Protein AF-A0AAN9B883-F1 (afdb_monomer_lite)

Sequence (120 aa):
MFFAVITENSVTLWYSKPCIQIVCHVASKAFVEEVGTFRQAEWKPDCSMLALMTSKRCVVFMRKELDLSVQNHHCLYVQQEGRVTPIPRHNINGILDSDSVPAYKLTVVSHLVLSAPISW

Radius of gyration: 17.76 Å; chains: 1; bounding box: 45×27×48 Å

Secondary structure (DSSP, 8-state):
-EEEEE-SSEEEEEETTTTEEEEEEE--HHHHHHH--EEEEEE-TTSSEEEEEETTSEEEEEEEEE-TTSTTTT-SEE----S--------GGG--TTSEE--EEEEEEEEEE-SSPPP-

InterPro domains:
  IPR040096 RAB6A-GEF complex partner protein 1 [PTHR22746] (2-91)

Structure (mmCIF, N/CA/C/O backbone):
data_AF-A0AAN9B883-F1
#
_entry.id   AF-A0AAN9B883-F1
#
loop_
_atom_site.group_PDB
_atom_site.id
_atom_site.type_symbol
_atom_site.label_atom_id
_atom_site.label_alt_id
_atom_site.label_comp_id
_atom_site.label_asym_id
_atom_site.label_entity_id
_atom_site.label_seq_id
_atom_site.pdbx_PDB_ins_code
_atom_site.Cartn_x
_atom_site.Cartn_y
_atom_site.Cartn_z
_atom_site.occupancy
_atom_site.B_iso_or_equiv
_atom_site.auth_seq_id
_atom_site.auth_comp_id
_atom_site.auth_asym_id
_atom_site.auth_atom_id
_atom_site.pdbx_PDB_model_num
ATOM 1 N N . MET A 1 1 ? 4.853 -10.139 -10.615 1.00 80.38 1 MET A N 1
ATOM 2 C CA . MET A 1 1 ? 3.908 -10.334 -9.486 1.00 80.38 1 MET A CA 1
ATOM 3 C C . MET A 1 1 ? 4.209 -9.273 -8.438 1.00 80.38 1 MET A C 1
ATOM 5 O O . MET A 1 1 ? 5.367 -8.887 -8.321 1.00 80.38 1 MET A O 1
ATOM 9 N N . PHE A 1 2 ? 3.203 -8.767 -7.726 1.00 89.19 2 PHE A N 1
ATOM 10 C CA . PHE A 1 2 ? 3.404 -7.758 -6.681 1.00 89.19 2 PHE A CA 1
ATOM 11 C C . PHE A 1 2 ? 3.234 -8.374 -5.301 1.00 89.19 2 PHE A C 1
ATOM 13 O O . PHE A 1 2 ? 2.456 -9.312 -5.139 1.00 89.19 2 PHE A O 1
ATOM 20 N N . PHE A 1 3 ? 3.915 -7.813 -4.315 1.00 94.12 3 PHE A N 1
ATOM 21 C CA . PHE A 1 3 ? 3.576 -8.024 -2.915 1.00 94.12 3 PHE A CA 1
ATOM 22 C C . PHE A 1 3 ? 3.575 -6.679 -2.190 1.00 94.12 3 PHE A C 1
ATOM 24 O O . PHE A 1 3 ? 4.239 -5.731 -2.617 1.00 94.12 3 PHE A O 1
ATOM 31 N N . ALA A 1 4 ? 2.777 -6.582 -1.132 1.00 96.81 4 ALA A N 1
ATOM 32 C CA . ALA A 1 4 ? 2.752 -5.414 -0.266 1.00 96.81 4 ALA A CA 1
ATOM 33 C C . ALA A 1 4 ? 3.474 -5.750 1.037 1.00 96.81 4 ALA A C 1
ATOM 35 O O . ALA A 1 4 ? 3.289 -6.840 1.577 1.00 96.81 4 ALA A O 1
ATOM 36 N N . VAL A 1 5 ? 4.265 -4.812 1.549 1.00 97.56 5 VAL A N 1
ATOM 37 C CA . VAL A 1 5 ? 4.809 -4.877 2.908 1.00 97.56 5 VAL A CA 1
ATOM 38 C C . VAL A 1 5 ? 4.215 -3.723 3.693 1.00 97.56 5 VAL A C 1
ATOM 40 O O . VAL A 1 5 ? 4.275 -2.572 3.251 1.00 97.56 5 VAL A O 1
ATOM 43 N N . ILE A 1 6 ? 3.626 -4.039 4.843 1.00 98.12 6 ILE A N 1
ATOM 44 C CA . ILE A 1 6 ? 2.998 -3.061 5.727 1.00 98.12 6 ILE A CA 1
ATOM 45 C C . ILE A 1 6 ? 3.818 -2.879 7.000 1.00 98.12 6 ILE A C 1
ATOM 47 O O . ILE A 1 6 ? 4.428 -3.820 7.506 1.00 98.12 6 ILE A O 1
ATOM 51 N N . THR A 1 7 ? 3.802 -1.660 7.519 1.00 97.94 7 THR A N 1
ATOM 52 C CA . THR A 1 7 ? 4.256 -1.320 8.871 1.00 97.94 7 THR A CA 1
ATOM 53 C C . THR A 1 7 ? 3.085 -0.711 9.640 1.00 97.94 7 THR A C 1
ATOM 55 O O . THR A 1 7 ? 1.968 -0.670 9.134 1.00 97.94 7 THR A O 1
ATOM 58 N N . GLU A 1 8 ? 3.314 -0.187 10.843 1.00 98.00 8 GLU A N 1
ATOM 59 C CA . GLU A 1 8 ? 2.246 0.440 11.627 1.00 98.00 8 GLU A CA 1
ATOM 60 C C . GLU A 1 8 ? 1.626 1.681 10.960 1.00 98.00 8 GLU A C 1
ATOM 62 O O . GLU A 1 8 ? 0.474 2.006 11.250 1.00 98.00 8 GLU A O 1
ATOM 67 N N . ASN A 1 9 ? 2.349 2.366 10.068 1.00 98.06 9 ASN A N 1
ATOM 68 C CA . ASN A 1 9 ? 1.891 3.597 9.416 1.00 98.06 9 ASN A CA 1
ATOM 69 C C . ASN A 1 9 ? 2.227 3.693 7.921 1.00 98.06 9 ASN A C 1
ATOM 71 O O . ASN A 1 9 ? 1.996 4.740 7.314 1.00 98.06 9 ASN A O 1
ATOM 75 N N . SER A 1 10 ? 2.784 2.649 7.309 1.00 98.31 10 SER A N 1
ATOM 76 C CA . SER A 1 10 ? 3.132 2.676 5.890 1.00 98.31 10 SER A CA 1
ATOM 77 C C . SER A 1 10 ? 2.752 1.401 5.156 1.00 98.31 10 SER A C 1
ATOM 79 O O . SER A 1 10 ? 2.647 0.321 5.739 1.00 98.31 10 SER A O 1
ATOM 81 N N . VAL A 1 11 ? 2.554 1.549 3.850 1.00 98.38 11 VAL A N 1
ATOM 82 C CA . VAL A 1 11 ? 2.341 0.456 2.906 1.00 98.38 11 VAL A CA 1
ATOM 83 C C . VAL A 1 11 ? 3.301 0.648 1.747 1.00 98.38 11 VAL A C 1
ATOM 85 O O . VAL A 1 11 ? 3.314 1.692 1.095 1.00 98.38 11 VAL A O 1
ATOM 88 N N . THR A 1 12 ? 4.108 -0.370 1.485 1.00 98.12 12 THR A N 1
ATOM 89 C CA . THR A 1 12 ? 5.065 -0.384 0.381 1.00 98.12 12 THR A CA 1
ATOM 90 C C . THR A 1 12 ? 4.665 -1.436 -0.636 1.00 98.12 12 THR A C 1
ATOM 92 O O . THR A 1 12 ? 4.325 -2.562 -0.275 1.00 98.12 12 THR A O 1
ATOM 95 N N . LEU A 1 13 ? 4.693 -1.068 -1.912 1.00 97.00 13 LEU A N 1
ATOM 96 C CA . LEU A 1 13 ? 4.448 -1.983 -3.019 1.00 97.00 13 LEU A CA 1
ATOM 97 C C . LEU A 1 13 ? 5.780 -2.427 -3.610 1.00 97.00 13 LEU A C 1
ATOM 99 O O . LEU A 1 13 ? 6.604 -1.586 -3.969 1.00 97.00 13 LEU A O 1
ATOM 103 N N . TRP A 1 14 ? 5.951 -3.734 -3.768 1.00 95.44 14 TRP A N 1
ATOM 104 C CA . TRP A 1 14 ? 7.163 -4.343 -4.298 1.00 95.44 14 TRP A CA 1
ATOM 105 C C . TRP A 1 14 ? 6.865 -5.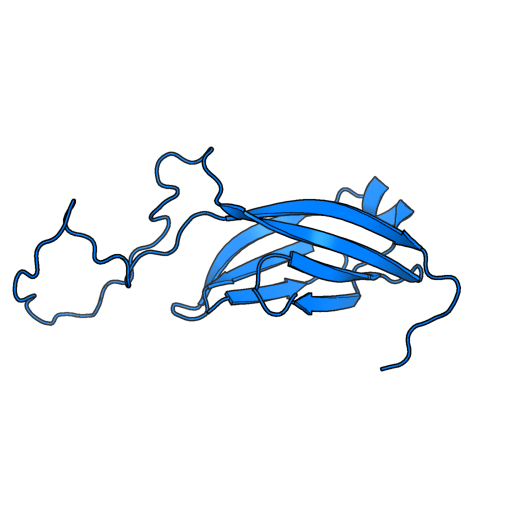187 -5.530 1.00 95.44 14 TRP A C 1
ATOM 107 O O . TRP A 1 14 ? 5.835 -5.863 -5.615 1.00 95.44 14 TRP A O 1
ATOM 117 N N . TYR A 1 15 ? 7.795 -5.180 -6.477 1.00 91.50 15 TYR A N 1
ATOM 118 C CA . TYR A 1 15 ? 7.815 -6.101 -7.602 1.00 91.50 15 TYR A CA 1
ATOM 119 C C . TYR A 1 15 ? 8.623 -7.344 -7.235 1.00 91.50 15 TYR A C 1
ATOM 121 O O . TYR A 1 15 ? 9.778 -7.227 -6.846 1.00 91.50 15 TYR A O 1
ATOM 129 N N . SER A 1 16 ? 8.054 -8.541 -7.375 1.00 87.50 16 SER A N 1
ATOM 130 C CA . SER A 1 16 ? 8.618 -9.784 -6.822 1.00 87.50 16 SER A CA 1
ATOM 131 C C . SER A 1 16 ? 9.977 -10.201 -7.388 1.00 87.50 16 SER A C 1
ATOM 133 O O . SER A 1 16 ? 10.760 -10.834 -6.691 1.00 87.50 16 SER A O 1
ATOM 135 N N . LYS A 1 17 ? 10.261 -9.899 -8.657 1.00 83.19 17 LYS A N 1
ATOM 136 C CA . LYS A 1 17 ? 11.506 -10.283 -9.339 1.00 83.19 17 LYS A CA 1
ATOM 137 C C . LYS A 1 17 ? 11.887 -9.142 -10.281 1.00 83.19 17 LYS A C 1
ATOM 139 O O . LYS A 1 17 ? 11.198 -9.011 -11.283 1.00 83.19 17 LYS A O 1
ATOM 144 N N . PRO A 1 18 ? 12.867 -8.285 -9.939 1.00 75.25 18 PRO A N 1
ATOM 145 C CA . PRO A 1 18 ? 13.981 -8.541 -9.009 1.00 75.25 18 PRO A CA 1
ATOM 146 C C . PRO A 1 18 ? 13.800 -8.160 -7.512 1.00 75.25 18 PRO A C 1
ATOM 148 O O . PRO A 1 18 ? 14.785 -7.852 -6.858 1.00 75.25 18 PRO A O 1
ATOM 151 N N . CYS A 1 19 ? 12.604 -8.238 -6.914 1.00 89.00 19 CYS A N 1
ATOM 152 C CA . CYS A 1 19 ? 12.364 -7.878 -5.496 1.00 89.00 19 CYS A CA 1
ATOM 153 C C . CYS A 1 19 ? 12.722 -6.412 -5.196 1.00 89.00 19 CYS A C 1
ATOM 155 O O . CYS A 1 19 ? 13.583 -6.101 -4.376 1.00 89.00 19 CYS A O 1
ATOM 157 N N . ILE A 1 20 ? 12.061 -5.499 -5.906 1.00 92.25 20 ILE A N 1
ATOM 158 C CA . ILE A 1 20 ? 12.344 -4.060 -5.852 1.00 92.25 20 ILE A CA 1
ATOM 159 C C . ILE A 1 20 ? 11.125 -3.275 -5.386 1.00 92.25 20 ILE A C 1
ATOM 161 O O . ILE A 1 20 ? 9.994 -3.583 -5.768 1.00 92.25 20 ILE A O 1
ATOM 165 N N . GLN A 1 21 ? 11.352 -2.254 -4.564 1.00 94.81 21 GLN A N 1
ATOM 166 C CA . GLN A 1 21 ? 10.294 -1.359 -4.111 1.00 94.81 21 GLN A CA 1
ATOM 167 C C . GLN A 1 21 ? 9.879 -0.429 -5.253 1.00 94.81 21 GLN A C 1
ATOM 169 O O . GLN A 1 21 ? 10.725 0.194 -5.884 1.00 94.81 21 GLN A O 1
ATOM 174 N N . ILE A 1 22 ? 8.574 -0.306 -5.485 1.00 94.81 22 ILE A N 1
ATOM 175 C CA . ILE A 1 22 ? 8.001 0.591 -6.494 1.00 94.81 22 ILE A CA 1
ATOM 176 C C . ILE A 1 22 ? 7.568 1.905 -5.847 1.00 94.81 22 ILE A C 1
ATOM 178 O O . ILE A 1 22 ? 7.899 2.982 -6.327 1.00 94.81 22 ILE A O 1
ATOM 182 N N . VAL A 1 23 ? 6.818 1.817 -4.746 1.00 96.56 23 VAL A N 1
ATOM 183 C CA . VAL A 1 23 ? 6.260 2.983 -4.052 1.00 96.56 23 VAL A CA 1
ATOM 184 C C . VAL A 1 23 ? 6.102 2.700 -2.564 1.00 96.56 23 VAL A C 1
ATOM 186 O O . VAL A 1 23 ? 5.844 1.565 -2.162 1.00 96.56 23 VAL A O 1
ATOM 189 N N . CYS A 1 24 ? 6.249 3.743 -1.751 1.00 97.75 24 CYS A N 1
ATOM 190 C CA . CYS A 1 24 ? 5.971 3.739 -0.321 1.00 97.75 24 CYS A CA 1
ATOM 191 C C . CYS A 1 24 ? 4.940 4.826 -0.017 1.00 97.75 24 CYS A C 1
ATOM 193 O O . CYS A 1 24 ? 5.200 6.007 -0.239 1.00 97.75 24 CYS A O 1
ATOM 195 N N . HIS A 1 25 ? 3.775 4.430 0.486 1.00 98.19 25 HIS A N 1
ATOM 196 C CA . HIS A 1 25 ? 2.794 5.350 1.040 1.00 98.19 25 HIS A CA 1
ATOM 197 C C . HIS A 1 25 ? 2.953 5.390 2.557 1.00 98.19 25 HIS A C 1
ATOM 199 O O . HIS A 1 25 ? 2.777 4.370 3.223 1.00 98.19 25 HIS A O 1
ATOM 205 N N . VAL A 1 26 ? 3.260 6.566 3.100 1.00 98.25 26 VAL A N 1
ATOM 206 C CA . VAL A 1 26 ? 3.318 6.807 4.545 1.00 98.25 26 VAL A CA 1
ATOM 207 C C . VAL A 1 26 ? 2.092 7.616 4.939 1.00 98.25 26 VAL A C 1
ATOM 209 O O . VAL A 1 26 ? 1.893 8.730 4.454 1.00 98.25 26 VAL A O 1
ATOM 212 N N . ALA A 1 27 ? 1.268 7.050 5.814 1.00 97.69 27 ALA A N 1
ATOM 213 C CA . ALA A 1 27 ? 0.109 7.739 6.348 1.00 97.69 27 ALA A CA 1
ATOM 214 C C . ALA A 1 27 ? 0.536 8.898 7.255 1.00 97.69 27 ALA A C 1
ATOM 216 O O . ALA A 1 27 ? 1.511 8.807 8.007 1.00 97.69 27 ALA A O 1
ATOM 217 N N . SER A 1 28 ? -0.227 9.991 7.216 1.00 98.19 28 SER A N 1
ATOM 218 C CA . SER A 1 28 ? -0.016 11.102 8.140 1.00 98.19 28 SER A CA 1
ATOM 219 C C . SER A 1 28 ? -0.303 10.662 9.577 1.00 98.19 28 SER A C 1
ATOM 221 O O . SER A 1 28 ? -1.136 9.788 9.825 1.00 98.19 28 SER A O 1
ATOM 223 N N . LYS A 1 29 ? 0.357 11.307 10.545 1.00 98.12 29 LYS A N 1
ATOM 224 C CA . LYS A 1 29 ? 0.114 11.043 11.969 1.00 98.12 29 LYS A CA 1
ATOM 225 C C . LYS A 1 29 ? -1.368 11.209 12.333 1.00 98.12 29 LYS A C 1
ATOM 227 O O . LYS A 1 29 ? -1.919 10.336 12.987 1.00 98.12 29 LYS A O 1
ATOM 232 N N . ALA A 1 30 ? -2.008 12.271 11.837 1.00 98.25 30 ALA A N 1
ATOM 233 C CA . ALA A 1 30 ? -3.430 12.530 12.060 1.00 98.25 30 ALA A CA 1
ATOM 234 C C . ALA A 1 30 ? -4.322 11.394 11.529 1.00 98.25 30 ALA A C 1
ATOM 236 O O . ALA A 1 30 ? -5.248 10.972 12.211 1.00 98.25 30 ALA A O 1
ATOM 237 N N . PHE A 1 31 ? -4.005 10.845 10.351 1.00 97.94 31 PHE A N 1
ATOM 238 C CA . PHE A 1 31 ? -4.762 9.724 9.797 1.00 97.94 31 PHE A CA 1
ATOM 239 C C . PHE A 1 31 ? -4.584 8.453 10.634 1.00 97.94 31 PHE A C 1
ATOM 241 O O . PHE A 1 31 ? -5.560 7.790 10.957 1.00 97.94 31 PHE A O 1
ATOM 248 N N . VAL A 1 32 ? -3.357 8.126 11.052 1.00 98.06 32 VAL A N 1
ATOM 249 C CA . VAL A 1 32 ? -3.107 6.966 11.931 1.00 98.06 32 VAL A CA 1
ATOM 250 C C . VAL A 1 32 ? -3.785 7.138 13.295 1.00 98.06 32 VAL A C 1
ATOM 252 O O . VAL A 1 32 ? -4.282 6.168 13.864 1.00 98.06 32 VAL A O 1
ATOM 255 N N . GLU A 1 33 ? -3.852 8.360 13.823 1.00 98.06 33 GLU A N 1
ATOM 256 C CA . GLU A 1 33 ? -4.612 8.668 15.038 1.00 98.06 33 GLU A CA 1
ATOM 257 C C . GLU A 1 33 ? -6.119 8.484 14.837 1.00 98.06 33 GLU A C 1
ATOM 259 O O . GLU A 1 33 ? -6.789 8.000 15.748 1.00 98.06 33 GLU A O 1
ATOM 264 N N . GLU A 1 34 ? -6.655 8.803 13.662 1.00 97.00 34 GLU A N 1
ATOM 265 C CA . GLU A 1 34 ? -8.060 8.596 13.305 1.00 97.00 34 GLU A CA 1
ATOM 266 C C . GLU A 1 34 ? -8.388 7.103 13.154 1.00 97.00 34 GLU A C 1
ATOM 268 O O . GLU A 1 34 ? -9.217 6.570 13.899 1.00 97.00 34 GLU A O 1
ATOM 273 N N . VAL A 1 35 ? -7.703 6.402 12.244 1.00 97.38 35 VAL A N 1
ATOM 274 C CA . VAL A 1 35 ? -8.068 5.034 11.840 1.00 97.38 35 VAL A CA 1
ATOM 275 C C . VAL A 1 35 ? -7.331 3.937 12.600 1.00 97.38 35 VAL A C 1
ATOM 277 O O . VAL A 1 35 ? -7.754 2.788 12.537 1.00 97.38 35 VAL A O 1
ATOM 280 N N . GLY A 1 36 ? -6.262 4.242 13.333 1.00 97.88 36 GLY A N 1
ATOM 281 C CA . GLY A 1 36 ? -5.389 3.262 13.985 1.00 97.88 36 GLY A CA 1
ATOM 282 C C . GLY A 1 36 ? -4.218 2.795 13.110 1.00 97.88 36 GLY A C 1
ATOM 283 O O . GLY A 1 36 ? -4.149 3.067 11.915 1.00 97.88 36 GLY A O 1
ATOM 284 N N . THR A 1 37 ? -3.290 2.057 13.720 1.00 98.12 37 THR A N 1
ATOM 285 C CA . THR A 1 37 ? -2.111 1.493 13.044 1.00 98.12 37 THR A CA 1
ATOM 286 C C . THR A 1 37 ? -2.487 0.322 12.146 1.00 98.12 37 THR A C 1
ATOM 288 O O . THR A 1 37 ? -3.386 -0.448 12.491 1.00 98.12 37 THR A O 1
ATOM 291 N N . PHE A 1 38 ? -1.805 0.158 11.012 1.00 98.00 38 PHE A N 1
ATOM 292 C CA . PHE A 1 38 ? -2.054 -0.963 10.102 1.00 98.00 38 PHE A CA 1
ATOM 293 C C . PHE A 1 38 ? -1.548 -2.278 10.711 1.00 98.00 38 PHE A C 1
ATOM 295 O O . PHE A 1 38 ? -0.483 -2.325 11.331 1.00 98.00 38 PHE A O 1
ATOM 302 N N . ARG A 1 39 ? -2.338 -3.348 10.572 1.00 96.38 39 ARG A N 1
ATOM 303 C CA . ARG A 1 39 ? -2.070 -4.664 11.181 1.00 96.38 39 ARG A CA 1
ATOM 304 C C . ARG A 1 39 ? -2.044 -5.801 10.173 1.00 96.38 39 ARG A C 1
ATOM 306 O O . ARG A 1 39 ? -1.199 -6.680 10.285 1.00 96.38 39 ARG A O 1
ATOM 313 N N . GLN A 1 40 ? -2.946 -5.778 9.198 1.00 95.31 40 GLN A N 1
ATOM 314 C CA . GLN A 1 40 ? -3.046 -6.806 8.166 1.00 95.31 40 GLN A CA 1
ATOM 315 C C . GLN A 1 40 ? -3.473 -6.173 6.846 1.00 95.31 40 GLN A C 1
ATOM 317 O O . GLN A 1 40 ? -4.134 -5.134 6.844 1.00 95.31 40 GLN A O 1
ATOM 322 N N . ALA A 1 41 ? -3.095 -6.799 5.736 1.00 96.19 41 ALA A N 1
ATOM 323 C CA . ALA A 1 41 ? -3.436 -6.366 4.394 1.00 96.19 41 ALA A CA 1
ATOM 324 C C . ALA A 1 41 ? -3.894 -7.560 3.563 1.00 96.19 41 ALA A C 1
ATOM 326 O O . ALA A 1 41 ? -3.230 -8.591 3.576 1.00 96.19 41 ALA A O 1
ATOM 327 N N . GLU A 1 42 ? -4.966 -7.385 2.800 1.00 96.31 42 GLU A N 1
ATOM 328 C CA . GLU A 1 42 ? -5.423 -8.361 1.814 1.00 96.31 42 GLU A CA 1
ATOM 329 C C . GLU A 1 42 ? -5.607 -7.694 0.454 1.00 96.31 42 GLU A C 1
ATOM 331 O O . GLU A 1 42 ? -6.102 -6.566 0.345 1.00 96.31 42 GLU A O 1
ATOM 336 N N . TRP A 1 43 ? -5.198 -8.395 -0.599 1.00 96.69 43 TRP A N 1
ATOM 337 C CA . TRP A 1 43 ? -5.376 -7.926 -1.967 1.00 96.69 43 TRP A CA 1
ATOM 338 C C . TRP A 1 43 ? -6.787 -8.221 -2.460 1.00 96.69 43 TRP A C 1
ATOM 340 O O . TRP A 1 43 ? -7.309 -9.324 -2.305 1.00 96.69 43 TRP A O 1
ATOM 350 N N . LYS A 1 44 ? -7.374 -7.261 -3.178 1.00 95.75 44 LYS A N 1
ATOM 351 C CA . LYS A 1 44 ? -8.460 -7.578 -4.104 1.00 95.75 44 LYS A CA 1
ATOM 352 C C . LYS A 1 44 ? -7.926 -8.584 -5.139 1.00 95.75 44 LYS A C 1
ATOM 354 O O . LYS A 1 44 ? -6.810 -8.379 -5.617 1.00 95.75 44 LYS A O 1
ATOM 359 N N . PRO A 1 45 ? -8.696 -9.611 -5.549 1.00 95.00 45 PRO A N 1
ATOM 360 C CA . PRO A 1 45 ? -8.205 -10.651 -6.463 1.00 95.00 45 PRO A CA 1
ATOM 361 C C . PRO A 1 45 ? -7.627 -10.152 -7.798 1.00 95.00 45 PRO A C 1
ATOM 3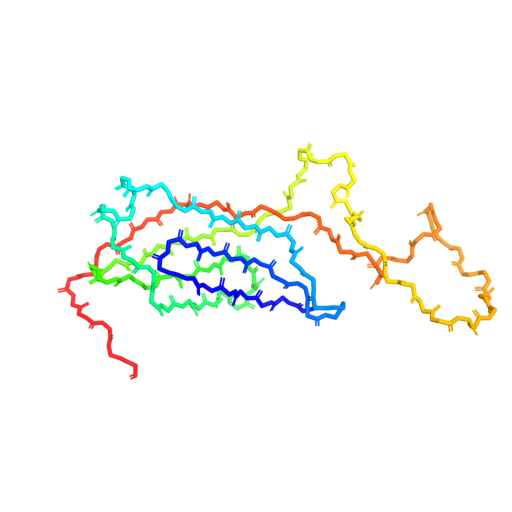63 O O . PRO A 1 45 ? -6.792 -10.822 -8.392 1.00 95.00 45 PRO A O 1
ATOM 366 N N . ASP A 1 46 ? -8.035 -8.969 -8.269 1.00 94.69 46 ASP A N 1
ATOM 367 C CA . ASP A 1 46 ? -7.500 -8.339 -9.486 1.00 94.69 46 ASP A CA 1
ATOM 368 C C . ASP A 1 46 ? -6.276 -7.432 -9.236 1.00 94.69 46 ASP A C 1
ATOM 370 O O . ASP A 1 46 ? -5.834 -6.712 -10.132 1.00 94.69 46 ASP A O 1
ATOM 374 N N . CYS A 1 47 ? -5.731 -7.431 -8.016 1.00 93.62 47 CYS A N 1
ATOM 375 C CA . CYS A 1 47 ? -4.577 -6.641 -7.584 1.00 93.62 47 CYS A CA 1
ATOM 376 C C . CYS A 1 47 ? -4.727 -5.118 -7.776 1.00 93.62 47 CYS A C 1
ATOM 378 O O . CYS A 1 47 ? -3.716 -4.405 -7.828 1.00 93.62 47 CYS A O 1
ATOM 380 N N . SER A 1 48 ? -5.954 -4.605 -7.915 1.00 95.25 48 SER A N 1
ATOM 381 C CA . SER A 1 48 ? -6.219 -3.167 -8.094 1.00 95.25 48 SER A CA 1
ATOM 382 C C . SER A 1 48 ? -6.297 -2.400 -6.771 1.00 95.25 48 SER A C 1
ATOM 384 O O . SER A 1 48 ? -6.134 -1.180 -6.744 1.00 95.25 48 SER A O 1
ATOM 386 N N . MET A 1 49 ? -6.531 -3.099 -5.659 1.00 97.19 49 MET A N 1
ATOM 387 C CA . MET A 1 49 ? -6.769 -2.487 -4.356 1.00 97.19 49 MET A CA 1
ATOM 388 C C . MET A 1 49 ? -6.300 -3.395 -3.219 1.00 97.19 49 MET A C 1
ATOM 390 O O . MET A 1 49 ? -6.324 -4.619 -3.343 1.00 97.19 49 MET A O 1
ATOM 394 N N . LEU A 1 50 ? -5.912 -2.774 -2.112 1.00 97.50 50 LEU A N 1
ATOM 395 C CA . LEU A 1 50 ? -5.609 -3.388 -0.827 1.00 97.50 50 LEU A CA 1
ATOM 396 C C . LEU A 1 50 ? -6.690 -3.007 0.183 1.00 97.50 50 LEU A C 1
ATOM 398 O O . LEU A 1 50 ? -7.081 -1.840 0.256 1.00 97.50 50 LEU A O 1
ATOM 402 N N . ALA A 1 51 ? -7.130 -3.973 0.980 1.00 97.50 51 ALA A N 1
ATOM 403 C CA . ALA A 1 51 ? -7.905 -3.743 2.191 1.00 97.50 51 ALA A CA 1
ATOM 404 C C . ALA A 1 51 ? -6.981 -3.910 3.402 1.00 97.50 51 ALA A C 1
ATOM 406 O O . ALA A 1 51 ? -6.371 -4.963 3.575 1.00 97.50 51 ALA A O 1
ATOM 407 N N . LEU A 1 52 ? -6.860 -2.868 4.222 1.00 97.44 52 LEU A N 1
ATOM 408 C CA . LEU A 1 52 ? -5.971 -2.832 5.381 1.00 97.44 52 LEU A CA 1
ATOM 409 C C . LEU A 1 52 ? -6.785 -2.835 6.662 1.00 97.44 52 LEU A C 1
ATOM 4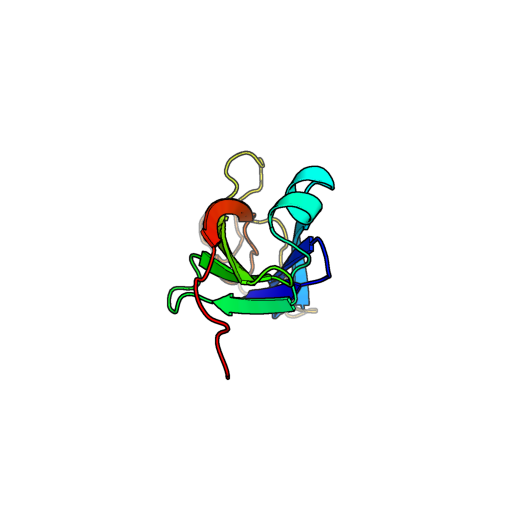11 O O . LEU A 1 52 ? -7.552 -1.906 6.901 1.00 97.44 52 LEU A O 1
ATOM 415 N N . MET A 1 53 ? -6.582 -3.833 7.510 1.00 96.31 53 MET A N 1
ATOM 416 C CA . MET A 1 53 ? -7.156 -3.845 8.848 1.00 96.31 53 MET A CA 1
ATOM 417 C C . MET A 1 53 ? -6.292 -3.034 9.803 1.00 96.31 53 MET A C 1
ATOM 419 O O . MET A 1 53 ? -5.064 -3.168 9.807 1.00 96.31 53 MET A O 1
ATOM 423 N N . THR A 1 54 ? -6.932 -2.221 10.636 1.00 96.56 54 THR A N 1
ATOM 424 C CA . THR A 1 54 ? -6.248 -1.362 11.601 1.00 96.56 54 THR A CA 1
ATOM 425 C C . THR A 1 54 ? -6.505 -1.764 13.053 1.00 96.56 54 THR A C 1
ATOM 427 O O . THR A 1 54 ? -7.437 -2.505 13.374 1.00 96.56 54 THR A O 1
ATOM 430 N N . SER A 1 55 ? -5.716 -1.204 13.971 1.00 96.31 55 SER A N 1
ATOM 431 C CA . SER A 1 55 ? -5.885 -1.402 15.415 1.00 96.31 55 SER A CA 1
ATOM 432 C C . SER A 1 55 ? -7.177 -0.815 16.002 1.00 96.31 55 SER A C 1
ATOM 434 O O . SER A 1 55 ? -7.572 -1.224 17.092 1.00 96.31 55 SER A O 1
ATOM 436 N N . LYS A 1 56 ? -7.873 0.089 15.295 1.00 95.75 56 LYS A N 1
ATOM 437 C CA . LYS A 1 56 ? -9.160 0.669 15.730 1.00 95.75 56 LYS A CA 1
ATOM 438 C C . LYS A 1 56 ? -10.372 0.057 15.026 1.00 95.75 56 LYS A C 1
ATOM 440 O O . LYS A 1 56 ? -11.398 0.715 14.888 1.00 95.75 56 LYS A O 1
ATOM 445 N N . ARG A 1 57 ? -10.267 -1.205 14.589 1.00 93.94 57 ARG A N 1
ATOM 446 C CA . ARG A 1 57 ? -11.342 -1.910 13.862 1.00 93.94 57 ARG A CA 1
ATOM 447 C C . ARG A 1 57 ? -11.803 -1.128 12.629 1.00 93.94 57 ARG A C 1
ATOM 449 O O . ARG A 1 57 ? -12.986 -1.105 12.310 1.00 93.94 57 ARG A O 1
ATOM 456 N N . CYS A 1 58 ? -10.870 -0.467 11.954 1.00 95.69 58 CYS A N 1
ATOM 457 C CA . CYS A 1 58 ? -11.128 0.194 10.689 1.00 95.69 58 CYS A CA 1
ATOM 458 C C . CYS A 1 58 ? -10.571 -0.671 9.556 1.00 95.69 58 CYS A C 1
ATOM 460 O O . CYS A 1 58 ? -9.552 -1.347 9.721 1.00 95.69 58 CYS A O 1
ATOM 462 N N . VAL A 1 59 ? -11.240 -0.651 8.408 1.00 97.12 59 VAL A N 1
ATOM 463 C CA . VAL A 1 59 ? -10.708 -1.171 7.150 1.00 97.12 59 VAL A CA 1
ATOM 464 C C . VAL A 1 59 ? -10.408 0.012 6.248 1.00 97.12 59 VAL A C 1
ATOM 466 O O . VAL A 1 59 ? -11.322 0.742 5.878 1.00 97.12 59 VAL A O 1
ATOM 469 N N . VAL A 1 60 ? -9.143 0.208 5.886 1.00 98.06 60 VAL A N 1
ATOM 470 C CA . VAL A 1 60 ? -8.713 1.251 4.947 1.00 98.06 60 VAL A CA 1
ATOM 471 C C . VAL A 1 60 ? -8.544 0.634 3.567 1.00 98.06 60 VAL A C 1
ATOM 473 O O . VAL A 1 60 ? -7.811 -0.340 3.402 1.00 98.06 60 VAL A O 1
ATOM 476 N N . PHE A 1 61 ? -9.190 1.215 2.562 1.00 98.25 61 PHE A N 1
ATOM 477 C CA . PHE A 1 61 ? -9.067 0.782 1.176 1.00 98.25 61 PHE A CA 1
ATOM 478 C C . PHE A 1 61 ? -8.045 1.652 0.447 1.00 98.25 61 PHE A C 1
ATOM 480 O O . PHE A 1 61 ? -8.256 2.853 0.263 1.00 98.25 61 PHE A O 1
ATOM 487 N N . MET A 1 62 ? -6.940 1.044 0.016 1.00 98.19 62 MET A N 1
ATOM 488 C CA . MET A 1 62 ? -5.903 1.706 -0.776 1.00 98.19 62 MET A CA 1
ATOM 489 C C . MET A 1 62 ? -5.900 1.180 -2.202 1.00 98.19 62 MET A C 1
ATOM 491 O O . MET A 1 62 ? -5.678 -0.007 -2.434 1.00 98.19 62 MET A O 1
ATOM 495 N N . ARG A 1 63 ? -6.104 2.061 -3.175 1.00 97.94 63 ARG A N 1
ATOM 496 C CA . ARG A 1 63 ? -6.053 1.712 -4.592 1.00 97.94 63 ARG A CA 1
ATOM 497 C C . ARG A 1 63 ? -4.632 1.817 -5.124 1.00 97.94 63 ARG A C 1
ATOM 499 O O . ARG A 1 63 ? -3.925 2.775 -4.818 1.00 97.94 63 ARG A O 1
ATOM 506 N N . LYS A 1 64 ? -4.256 0.843 -5.949 1.00 96.56 64 LYS A N 1
ATOM 507 C CA . LYS A 1 64 ? -3.045 0.850 -6.765 1.00 96.56 64 LYS A CA 1
ATOM 508 C C . LYS A 1 64 ? -3.393 1.345 -8.163 1.00 96.56 64 LYS A C 1
ATOM 510 O O . LYS A 1 64 ? -4.178 0.710 -8.863 1.00 96.56 64 LYS A O 1
ATOM 515 N N . GLU A 1 65 ? -2.766 2.430 -8.591 1.00 96.06 65 GLU A N 1
ATOM 516 C CA . GLU A 1 65 ? -2.963 3.013 -9.923 1.00 96.06 65 GLU A CA 1
ATOM 517 C C . GLU A 1 65 ? -1.613 3.282 -10.580 1.00 96.06 65 GLU A C 1
ATOM 519 O O . GLU A 1 65 ? -0.625 3.495 -9.878 1.00 96.06 65 GLU A O 1
ATOM 524 N N . LEU A 1 66 ? -1.557 3.270 -11.915 1.00 94.69 66 LEU A N 1
ATOM 525 C CA . LEU A 1 66 ? -0.370 3.743 -12.627 1.00 94.69 66 LEU A CA 1
ATOM 526 C C . LEU A 1 66 ? -0.121 5.209 -12.270 1.00 94.69 66 LEU A C 1
ATOM 528 O O . LEU A 1 66 ? -1.053 6.019 -12.231 1.00 94.69 66 LEU A O 1
ATOM 532 N N . ASP A 1 67 ? 1.136 5.544 -12.012 1.00 95.69 67 ASP A N 1
ATOM 533 C CA . ASP A 1 67 ? 1.522 6.919 -11.732 1.00 95.69 67 ASP A CA 1
ATOM 534 C C . ASP A 1 67 ? 1.963 7.626 -13.012 1.00 95.69 67 ASP A C 1
ATOM 536 O O . ASP A 1 67 ? 3.139 7.651 -13.357 1.00 95.69 67 ASP A O 1
ATOM 540 N N . LEU A 1 68 ? 1.000 8.220 -13.715 1.00 93.94 68 LEU A N 1
ATOM 541 C CA . LEU A 1 68 ? 1.248 8.955 -14.959 1.00 93.94 68 LEU A CA 1
ATOM 542 C C . LEU A 1 68 ? 1.957 10.303 -14.743 1.00 93.94 68 LEU A C 1
ATOM 544 O O . LEU A 1 68 ? 2.300 10.967 -15.718 1.00 93.94 68 LEU A O 1
ATOM 548 N N . SER A 1 69 ? 2.160 10.735 -13.491 1.00 92.81 69 SER A N 1
ATOM 549 C CA . SER A 1 69 ? 2.868 11.989 -13.200 1.00 92.81 69 SER A CA 1
ATOM 550 C C . SER A 1 69 ? 4.387 11.866 -13.362 1.00 92.81 69 SER A C 1
ATOM 552 O O . SER A 1 69 ? 5.085 12.874 -13.465 1.00 92.81 69 SER A O 1
ATOM 554 N N . VAL A 1 70 ? 4.904 10.636 -13.437 1.00 89.38 70 VAL A N 1
ATOM 555 C CA . VAL A 1 70 ? 6.327 10.348 -13.625 1.00 89.38 70 VAL A CA 1
ATOM 556 C C . VAL A 1 70 ? 6.639 10.212 -15.117 1.00 89.38 70 VAL A C 1
ATOM 558 O O . VAL A 1 70 ? 6.000 9.446 -15.836 1.00 89.38 70 VAL A O 1
ATOM 561 N N . GLN A 1 71 ? 7.670 10.908 -15.603 1.00 86.50 71 GLN A N 1
ATOM 562 C CA . GLN A 1 71 ? 8.041 10.886 -17.027 1.00 86.50 71 GLN A CA 1
ATOM 563 C C . GLN A 1 71 ? 8.308 9.460 -17.551 1.00 86.50 71 GLN A C 1
ATOM 565 O O . GLN A 1 71 ? 7.818 9.092 -18.613 1.00 86.50 71 GLN A O 1
ATOM 570 N N . ASN A 1 72 ? 9.004 8.631 -16.767 1.00 86.62 72 ASN A N 1
ATOM 571 C CA . ASN A 1 72 ? 9.339 7.242 -17.107 1.00 86.62 72 ASN A CA 1
ATOM 572 C C . ASN A 1 72 ? 8.367 6.224 -16.481 1.00 86.62 72 ASN A C 1
ATOM 574 O O . ASN A 1 72 ? 8.766 5.127 -16.098 1.00 86.62 72 ASN A O 1
ATOM 578 N N . HIS A 1 73 ? 7.086 6.571 -16.342 1.00 87.56 73 HIS A N 1
ATOM 579 C CA . HIS A 1 73 ? 6.099 5.740 -15.643 1.00 87.56 73 HIS A CA 1
ATOM 580 C C . HIS A 1 73 ? 5.889 4.339 -16.229 1.00 87.56 73 HIS A C 1
ATOM 582 O O . HIS A 1 73 ? 5.439 3.446 -15.521 1.00 87.56 73 HIS A O 1
ATOM 588 N N . HIS A 1 74 ? 6.229 4.106 -17.494 1.00 86.00 74 HIS A N 1
ATOM 589 C CA . HIS A 1 74 ? 6.166 2.771 -18.093 1.00 86.00 74 HIS A CA 1
ATOM 590 C C . HIS A 1 74 ? 7.358 1.873 -17.718 1.00 86.00 74 HIS A C 1
ATOM 592 O O . HIS A 1 74 ? 7.305 0.665 -17.939 1.00 86.00 74 HIS A O 1
ATOM 598 N N . CYS A 1 75 ? 8.442 2.444 -17.182 1.00 87.19 75 CYS A N 1
ATOM 599 C CA . CYS A 1 75 ? 9.706 1.744 -16.990 1.00 87.19 75 CYS A CA 1
ATOM 600 C C . CYS A 1 75 ? 10.581 2.434 -15.927 1.00 87.19 75 CYS A C 1
ATOM 602 O O . CYS A 1 75 ? 11.517 3.165 -16.246 1.00 87.19 75 CYS A O 1
ATOM 604 N N . LEU A 1 76 ? 10.272 2.211 -14.646 1.00 86.62 76 LEU A N 1
ATOM 605 C CA . LEU A 1 76 ? 11.125 2.658 -13.536 1.00 86.62 76 LEU A CA 1
ATOM 606 C C . LEU A 1 76 ? 12.404 1.828 -13.420 1.00 86.62 76 LEU A C 1
ATOM 608 O O . LEU A 1 76 ? 13.452 2.345 -13.041 1.00 86.62 76 LEU A O 1
ATOM 612 N N . TYR A 1 77 ? 12.307 0.538 -13.730 1.00 85.44 77 TYR A N 1
ATOM 613 C CA . TYR A 1 77 ? 13.406 -0.411 -13.635 1.00 85.44 77 TYR A CA 1
ATOM 614 C C . TYR A 1 77 ? 13.396 -1.321 -14.854 1.00 85.44 77 TYR A C 1
ATOM 616 O O . TYR A 1 77 ? 12.323 -1.734 -15.286 1.00 85.44 77 TYR A O 1
ATOM 624 N N . VAL A 1 78 ? 14.588 -1.655 -15.350 1.00 81.25 78 VAL A N 1
ATOM 625 C CA . VAL A 1 78 ? 14.809 -2.660 -16.395 1.00 81.25 78 VAL A CA 1
ATOM 626 C C . VAL A 1 78 ? 15.625 -3.790 -15.791 1.00 81.25 78 VAL A C 1
ATOM 628 O O . VAL A 1 78 ? 16.691 -3.547 -15.216 1.00 81.25 78 VAL A O 1
ATOM 631 N N . GLN A 1 79 ? 15.149 -5.025 -15.917 1.00 75.06 79 GLN A N 1
ATOM 632 C CA . GLN A 1 79 ? 15.953 -6.186 -15.556 1.00 75.06 79 GLN A CA 1
ATOM 633 C C . GLN A 1 79 ? 17.054 -6.393 -16.606 1.00 75.06 79 GLN A C 1
ATOM 635 O O . GLN A 1 79 ? 16.772 -6.598 -17.779 1.00 75.06 79 GLN A O 1
ATOM 640 N N . GLN A 1 80 ? 18.321 -6.357 -16.189 1.00 73.12 80 GLN A N 1
ATOM 641 C CA . GLN A 1 80 ? 19.439 -6.731 -17.058 1.00 73.12 80 GLN A CA 1
ATOM 642 C C . GLN A 1 80 ? 19.747 -8.220 -16.870 1.00 73.12 80 GLN A C 1
ATOM 644 O O . GLN A 1 80 ? 20.215 -8.624 -15.805 1.00 73.12 80 GLN A O 1
ATOM 649 N N . GLU A 1 81 ? 19.492 -9.048 -17.886 1.00 66.44 81 GLU A N 1
ATOM 650 C CA . GLU A 1 81 ? 19.976 -10.431 -17.888 1.00 66.44 81 GLU A CA 1
ATOM 651 C C . GLU A 1 81 ? 21.492 -10.457 -18.152 1.00 66.44 81 GLU A C 1
ATOM 653 O O . GLU A 1 81 ? 22.015 -9.773 -19.034 1.00 66.44 81 GLU A O 1
ATOM 658 N N . GLY A 1 82 ? 22.234 -11.215 -17.342 1.00 59.16 82 GLY A N 1
ATOM 659 C CA . GLY A 1 82 ? 23.691 -11.268 -17.426 1.00 59.16 82 GLY A CA 1
ATOM 660 C C . GLY A 1 82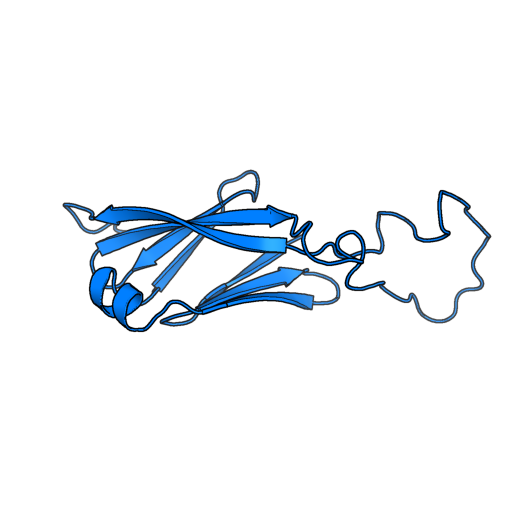 ? 24.183 -11.882 -18.741 1.00 59.16 82 GLY A C 1
ATOM 661 O O . GLY A 1 82 ? 23.820 -13.005 -19.061 1.00 59.16 82 GLY A O 1
ATOM 662 N N . ARG A 1 83 ? 25.046 -11.148 -19.464 1.00 55.53 83 ARG A N 1
ATOM 663 C CA . ARG A 1 83 ? 25.922 -11.576 -20.582 1.00 55.53 83 ARG A CA 1
ATOM 664 C C . ARG A 1 83 ? 25.439 -12.797 -21.389 1.00 55.53 83 ARG A C 1
ATOM 666 O O . ARG A 1 83 ? 26.152 -13.791 -21.494 1.00 55.53 83 ARG A O 1
ATOM 673 N N . VAL A 1 84 ? 24.287 -12.688 -22.039 1.00 56.38 84 VAL A N 1
ATOM 674 C CA . VAL A 1 84 ? 23.980 -13.492 -23.229 1.00 56.38 84 VAL A CA 1
ATOM 675 C C . VAL A 1 84 ? 23.795 -12.512 -24.375 1.00 56.38 84 VAL A C 1
ATOM 677 O O . VAL A 1 84 ? 23.055 -11.539 -24.254 1.00 56.38 84 VAL A O 1
ATOM 680 N N . THR A 1 85 ? 24.541 -12.713 -25.458 1.00 52.50 85 THR A N 1
ATOM 681 C CA . THR A 1 85 ? 24.500 -11.878 -26.661 1.00 52.50 85 THR A CA 1
ATOM 682 C C . THR A 1 85 ? 23.047 -11.774 -27.142 1.00 52.50 85 THR A C 1
ATOM 684 O O . THR A 1 85 ? 22.468 -12.805 -27.497 1.00 52.50 85 THR A O 1
ATOM 687 N N . PRO A 1 86 ? 22.418 -10.584 -27.139 1.00 52.59 86 PRO A N 1
ATOM 688 C CA . PRO A 1 86 ? 21.005 -10.495 -27.453 1.00 52.59 86 PRO A CA 1
ATOM 689 C C . PRO A 1 86 ? 20.810 -10.677 -28.957 1.00 52.59 86 PRO A C 1
ATOM 691 O O . PRO A 1 86 ? 21.339 -9.917 -29.767 1.00 52.59 86 PRO A O 1
ATOM 694 N N . ILE A 1 87 ? 20.023 -11.684 -29.336 1.00 52.94 87 ILE A N 1
ATOM 695 C CA . ILE A 1 87 ? 19.391 -11.730 -30.657 1.00 52.94 87 ILE A CA 1
ATOM 696 C C . ILE A 1 87 ? 18.448 -10.516 -30.710 1.00 52.94 87 ILE A C 1
ATOM 698 O O . ILE A 1 87 ? 17.600 -10.405 -29.821 1.00 52.94 87 ILE A O 1
ATOM 702 N N . PRO A 1 88 ? 18.565 -9.601 -31.691 1.00 48.25 88 PRO A N 1
ATOM 703 C CA . PRO A 1 88 ? 17.777 -8.374 -31.706 1.00 48.25 88 PRO A CA 1
ATOM 704 C C . PRO A 1 88 ? 16.310 -8.706 -31.991 1.00 48.25 88 PRO A C 1
ATOM 706 O O . PRO A 1 88 ? 15.905 -8.911 -33.134 1.00 48.25 88 PRO A O 1
ATOM 709 N N . ARG A 1 89 ? 15.500 -8.797 -30.935 1.00 52.78 89 ARG A N 1
ATOM 710 C CA . ARG A 1 89 ? 14.042 -8.902 -31.027 1.00 52.78 89 ARG A CA 1
ATOM 711 C C . ARG A 1 89 ? 13.485 -7.494 -30.842 1.00 52.78 89 ARG A C 1
ATOM 713 O O . ARG A 1 89 ? 13.428 -6.989 -29.729 1.00 52.78 89 ARG A O 1
ATOM 720 N N . HIS A 1 90 ? 13.189 -6.825 -31.953 1.00 44.19 90 HIS A N 1
ATOM 721 C CA . HIS A 1 90 ? 12.721 -5.441 -31.955 1.00 44.19 90 HIS A CA 1
ATOM 722 C C . HIS A 1 90 ? 11.220 -5.330 -31.679 1.00 44.19 90 HIS A C 1
ATOM 724 O O . HIS A 1 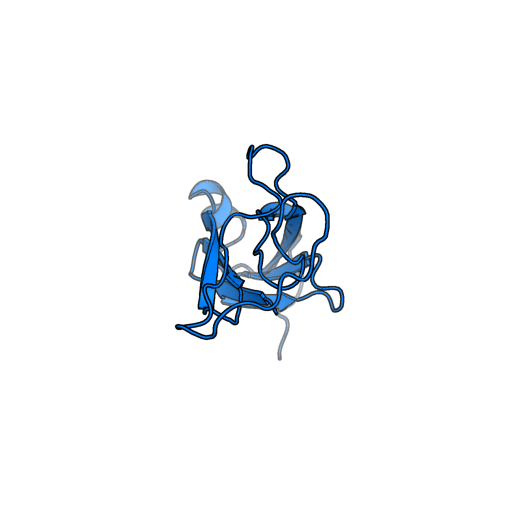90 ? 10.412 -5.922 -32.393 1.00 44.19 90 HIS A O 1
ATOM 730 N N . ASN A 1 91 ? 10.863 -4.437 -30.757 1.00 49.00 91 ASN A N 1
ATOM 731 C CA . ASN A 1 91 ? 9.627 -3.664 -30.776 1.00 49.00 91 ASN A CA 1
ATOM 732 C C . ASN A 1 91 ? 9.773 -2.379 -29.932 1.00 49.00 91 ASN A C 1
ATOM 734 O O . ASN A 1 91 ? 10.607 -2.282 -29.037 1.00 49.00 91 ASN A O 1
ATOM 738 N N . ILE A 1 92 ? 9.045 -1.363 -30.407 1.00 45.03 92 ILE A N 1
ATOM 739 C CA . ILE A 1 92 ? 8.947 0.064 -30.048 1.00 45.03 92 ILE A CA 1
ATOM 740 C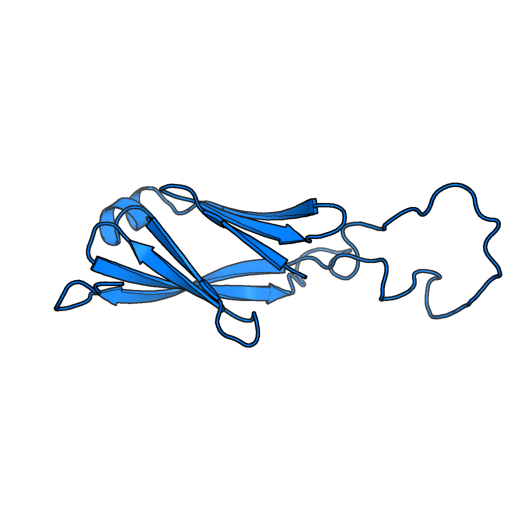 C . ILE A 1 92 ? 9.817 0.488 -28.845 1.00 45.03 92 ILE A C 1
ATOM 742 O O . ILE A 1 92 ? 9.501 0.212 -27.698 1.00 45.03 92 ILE A O 1
ATOM 746 N N . ASN A 1 93 ? 10.909 1.205 -29.133 1.00 54.09 93 ASN A N 1
ATOM 747 C CA . ASN A 1 93 ? 11.912 1.735 -28.189 1.00 54.09 93 ASN A CA 1
ATOM 748 C C . ASN A 1 93 ? 12.915 0.729 -27.586 1.00 54.09 93 ASN A C 1
ATOM 750 O O . ASN A 1 93 ? 13.787 1.145 -26.826 1.00 54.09 93 ASN A O 1
ATOM 754 N N . GLY A 1 94 ? 12.886 -0.550 -27.976 1.00 53.31 94 GLY A N 1
ATOM 755 C CA . GLY A 1 94 ? 13.968 -1.503 -27.677 1.00 53.31 94 GLY A CA 1
ATOM 756 C C . GLY A 1 94 ? 13.942 -2.109 -26.271 1.00 53.31 94 GLY A C 1
ATOM 757 O O . GLY A 1 94 ? 14.923 -2.732 -25.873 1.00 53.31 94 GLY A O 1
ATOM 758 N N . ILE A 1 95 ? 12.838 -1.952 -25.538 1.00 51.91 95 ILE A N 1
ATOM 759 C CA . ILE A 1 95 ? 12.601 -2.585 -24.235 1.00 51.91 95 ILE A CA 1
ATOM 760 C C . ILE A 1 95 ? 11.406 -3.523 -24.402 1.00 51.91 95 ILE A C 1
ATOM 762 O O . ILE A 1 95 ? 10.352 -3.101 -24.870 1.00 51.91 95 ILE A O 1
ATOM 766 N N . LEU A 1 96 ? 11.573 -4.796 -24.046 1.00 54.34 96 LEU A N 1
ATOM 767 C CA . LEU A 1 96 ? 10.467 -5.749 -23.997 1.00 54.34 96 LEU A CA 1
ATOM 768 C C . LEU A 1 96 ? 9.541 -5.364 -22.830 1.00 54.34 96 LEU A C 1
ATOM 770 O O . LEU A 1 96 ? 10.017 -5.171 -21.713 1.00 54.34 96 LEU A O 1
ATOM 774 N N . ASP A 1 97 ? 8.223 -5.310 -23.056 1.00 50.34 97 ASP A N 1
ATOM 775 C CA . ASP A 1 97 ? 7.214 -5.039 -22.009 1.00 50.34 97 ASP A CA 1
ATOM 776 C C . ASP A 1 97 ? 7.294 -6.018 -20.814 1.00 50.34 97 ASP A C 1
ATOM 778 O O . ASP A 1 97 ? 6.755 -5.750 -19.742 1.00 50.34 97 ASP A O 1
ATOM 782 N N . SER A 1 98 ? 7.960 -7.168 -20.979 1.00 56.72 98 SER A N 1
ATOM 783 C CA . SER A 1 98 ? 8.195 -8.153 -19.916 1.00 56.72 98 SER A CA 1
ATOM 784 C C . SER A 1 98 ? 9.272 -7.751 -18.908 1.00 56.72 98 SER A C 1
ATOM 786 O O . SER A 1 98 ? 9.316 -8.327 -17.818 1.00 56.72 98 SER A O 1
ATOM 788 N N . ASP A 1 99 ? 10.122 -6.783 -19.255 1.00 65.19 99 ASP A N 1
ATOM 789 C CA . ASP A 1 99 ? 11.373 -6.515 -18.538 1.00 65.19 99 ASP A CA 1
ATOM 790 C C . ASP A 1 99 ? 11.332 -5.195 -17.760 1.00 65.19 99 ASP A C 1
ATOM 792 O O . ASP A 1 99 ? 12.274 -4.884 -17.022 1.00 65.19 99 ASP A O 1
ATOM 796 N N . SER A 1 100 ? 10.247 -4.425 -17.910 1.00 80.38 100 SER A N 1
ATOM 797 C CA . SER A 1 100 ? 10.057 -3.144 -17.244 1.00 80.38 100 SER A CA 1
ATOM 798 C C . SER A 1 100 ? 9.101 -3.227 -16.054 1.00 80.38 100 SER A C 1
ATOM 800 O O . SER A 1 100 ? 8.070 -3.900 -16.068 1.00 80.38 100 SER A O 1
ATOM 802 N N . VAL A 1 101 ? 9.436 -2.500 -14.989 1.00 87.81 101 VAL A N 1
ATOM 803 C CA . VAL A 1 101 ? 8.539 -2.307 -13.842 1.00 87.81 101 VAL A CA 1
ATOM 804 C C . VAL A 1 101 ? 7.924 -0.912 -13.936 1.00 87.81 101 VAL A C 1
ATOM 806 O O . VAL A 1 101 ? 8.668 0.066 -13.842 1.00 87.81 101 VAL A O 1
ATOM 809 N N . PRO A 1 102 ? 6.597 -0.777 -14.116 1.00 90.19 102 PRO A N 1
ATOM 810 C CA . PRO A 1 102 ? 5.970 0.532 -14.231 1.00 90.19 102 PRO A CA 1
ATOM 811 C C . PRO A 1 102 ? 5.847 1.227 -12.870 1.00 90.19 102 PRO A C 1
ATOM 813 O O . PRO A 1 102 ? 5.847 0.596 -11.808 1.00 90.19 102 PRO A O 1
ATOM 816 N N . ALA A 1 103 ? 5.708 2.548 -12.914 1.00 93.62 103 ALA A N 1
ATOM 817 C CA . ALA A 1 103 ? 5.421 3.373 -11.757 1.00 93.62 103 ALA A CA 1
ATOM 818 C C . ALA A 1 103 ? 3.977 3.171 -11.305 1.00 93.62 103 ALA A C 1
ATOM 820 O O . ALA A 1 103 ? 3.033 3.268 -12.093 1.00 93.62 103 ALA A O 1
ATOM 821 N N . TYR A 1 104 ? 3.813 2.941 -10.008 1.00 95.44 104 TYR A N 1
ATOM 822 C CA . TYR A 1 104 ? 2.513 2.879 -9.362 1.00 95.44 104 TYR A CA 1
ATOM 823 C C . TYR A 1 104 ? 2.453 3.883 -8.223 1.00 95.44 104 TYR A C 1
ATOM 825 O O . TYR A 1 104 ? 3.442 4.118 -7.534 1.00 95.44 104 TYR A O 1
ATOM 833 N N . LYS A 1 105 ? 1.253 4.390 -7.969 1.00 96.56 105 LYS A N 1
ATOM 834 C CA . LYS A 1 105 ? 0.904 5.130 -6.763 1.00 96.56 105 LYS A CA 1
ATOM 835 C C . LYS A 1 105 ? -0.103 4.335 -5.940 1.00 96.56 105 LYS A C 1
ATOM 837 O O . LYS A 1 105 ? -0.917 3.582 -6.480 1.00 96.56 105 LYS A O 1
ATOM 842 N N . LEU A 1 106 ? -0.042 4.526 -4.627 1.00 97.88 106 LEU A N 1
ATOM 843 C CA . LEU A 1 106 ? -1.047 4.046 -3.685 1.00 97.88 106 LEU A CA 1
ATOM 844 C C . LEU A 1 106 ? -1.846 5.241 -3.172 1.00 97.88 106 LEU A C 1
ATOM 846 O O . LEU A 1 106 ? -1.272 6.248 -2.755 1.00 97.88 106 LEU A O 1
ATOM 850 N N . THR A 1 107 ? -3.170 5.145 -3.211 1.00 97.69 107 THR A N 1
ATOM 851 C CA . THR A 1 107 ? -4.066 6.219 -2.767 1.00 97.69 107 THR A CA 1
ATOM 852 C C . THR A 1 107 ? -5.144 5.653 -1.862 1.00 97.69 107 THR A C 1
ATOM 854 O O . THR A 1 107 ? -5.814 4.687 -2.222 1.00 97.69 107 THR A O 1
ATOM 857 N N . VAL A 1 108 ? -5.320 6.254 -0.686 1.00 97.88 108 VAL A N 1
ATOM 858 C CA . VAL A 1 108 ? -6.448 5.942 0.197 1.00 97.88 108 VAL A CA 1
ATOM 859 C C . VAL A 1 108 ? -7.731 6.418 -0.479 1.00 97.88 108 VAL A C 1
ATOM 861 O O . VAL A 1 108 ? -7.859 7.596 -0.802 1.00 97.88 108 VAL A O 1
ATOM 864 N N . VAL A 1 109 ? -8.666 5.500 -0.716 1.00 97.62 109 VAL A N 1
ATOM 865 C CA . VAL A 1 109 ? -9.954 5.793 -1.366 1.00 97.62 109 VAL A CA 1
ATOM 866 C C . VAL A 1 109 ? -11.040 6.035 -0.329 1.00 97.62 109 VAL A C 1
ATOM 868 O O . VAL A 1 109 ? -11.834 6.960 -0.458 1.00 97.62 109 VAL A O 1
ATOM 871 N N . SER A 1 110 ? -11.087 5.187 0.693 1.00 97.19 110 SER A N 1
ATOM 872 C CA . SER A 1 110 ? -12.067 5.262 1.770 1.00 97.19 110 SER A CA 1
ATOM 873 C C . SER A 1 110 ? -11.598 4.447 2.969 1.00 97.19 110 SER A C 1
ATOM 875 O O . SER A 1 110 ? -10.638 3.674 2.887 1.00 97.19 110 SER A O 1
ATOM 877 N N . HIS A 1 111 ? -12.291 4.613 4.090 1.00 96.62 111 HIS A N 1
ATOM 878 C CA . HIS A 1 111 ? -12.131 3.758 5.251 1.00 96.62 111 HIS A CA 1
ATOM 879 C C . HIS A 1 111 ? -13.503 3.439 5.865 1.00 96.62 111 HIS A C 1
ATOM 881 O O . HIS A 1 111 ? -14.438 4.230 5.748 1.00 96.62 111 HIS A O 1
ATOM 887 N N . LEU A 1 112 ? -13.636 2.263 6.477 1.00 96.69 112 LEU A N 1
ATOM 888 C CA . LEU A 1 112 ? -14.875 1.768 7.076 1.00 96.69 112 LEU A CA 1
ATOM 889 C C . LEU A 1 112 ? -14.622 1.335 8.517 1.00 96.69 112 LEU A C 1
ATOM 891 O O . LEU A 1 112 ? -13.819 0.436 8.760 1.00 96.69 112 LEU A O 1
ATOM 895 N N . VAL A 1 113 ? -15.352 1.924 9.462 1.00 95.94 113 VAL A N 1
ATOM 896 C CA . VAL A 1 113 ? -15.346 1.479 10.859 1.00 95.94 113 VAL A CA 1
ATOM 897 C C . VAL A 1 113 ? -16.241 0.253 11.002 1.00 95.94 113 VAL A C 1
ATOM 899 O O . VAL A 1 113 ? -17.404 0.264 10.598 1.00 95.94 113 VAL A O 1
ATOM 902 N N . LEU A 1 114 ? -15.701 -0.808 11.588 1.00 93.69 114 LEU A N 1
ATOM 903 C CA . LEU A 1 114 ? -16.412 -2.055 11.817 1.00 93.69 114 LEU A CA 1
ATOM 904 C C . LEU A 1 114 ? -17.149 -2.007 13.157 1.00 93.69 114 LEU A C 1
ATOM 906 O O . LEU A 1 114 ? -16.577 -1.661 14.193 1.00 93.69 114 LEU A O 1
ATOM 910 N N . SER A 1 115 ? -18.414 -2.424 13.155 1.00 91.81 115 SER A N 1
ATOM 911 C CA . SER A 1 115 ? -19.220 -2.564 14.374 1.00 91.81 115 SER A CA 1
ATOM 912 C C . SER A 1 115 ? -18.780 -3.748 15.245 1.00 91.81 115 SER A C 1
ATOM 914 O O . SER A 1 115 ? -18.987 -3.738 16.458 1.00 91.81 115 SER A O 1
ATOM 916 N N . ALA A 1 116 ? -18.128 -4.746 14.643 1.00 87.75 116 ALA A N 1
ATOM 917 C CA . ALA A 1 116 ? -17.623 -5.946 15.295 1.00 87.75 116 ALA A CA 1
ATOM 918 C C . ALA A 1 116 ? -16.186 -6.264 14.833 1.00 87.75 116 ALA A C 1
ATOM 920 O O . ALA A 1 116 ? -15.803 -5.893 13.722 1.00 87.75 116 ALA A O 1
ATOM 921 N N . PRO A 1 117 ? -15.365 -6.927 15.668 1.00 79.75 117 PRO A N 1
ATOM 922 C CA . PRO A 1 117 ? -14.056 -7.410 15.239 1.00 79.75 117 PRO A CA 1
ATOM 923 C C . PRO A 1 117 ? -14.209 -8.519 14.187 1.00 79.75 117 PRO A C 1
ATOM 925 O O . PRO A 1 117 ? -15.123 -9.337 14.274 1.00 79.75 117 PRO A O 1
ATOM 928 N N . ILE A 1 118 ? -13.297 -8.564 13.216 1.00 74.94 118 ILE A N 1
ATOM 929 C CA . ILE A 1 118 ? -13.199 -9.679 12.270 1.00 74.94 118 ILE A CA 1
ATOM 930 C C . ILE A 1 118 ? -12.222 -10.695 12.871 1.00 74.94 118 ILE A C 1
ATOM 932 O O . ILE A 1 118 ? -11.075 -10.352 13.155 1.00 74.94 118 ILE A O 1
ATOM 936 N N . SER A 1 119 ? -12.690 -11.919 13.103 1.00 69.44 119 SER A N 1
ATOM 937 C CA . SER A 1 119 ? -11.860 -13.070 13.470 1.00 69.44 119 SER A CA 1
ATOM 938 C C . SER A 1 119 ? -11.445 -13.818 12.205 1.00 69.44 119 SER A C 1
ATOM 940 O O . SER A 1 119 ? -12.315 -14.142 11.396 1.00 69.44 119 SER A O 1
ATOM 942 N N . TRP A 1 120 ? -10.150 -14.094 12.063 1.00 60.34 120 TRP A N 1
ATOM 943 C CA . TRP A 1 120 ? -9.568 -14.916 11.000 1.00 60.34 120 TRP A CA 1
ATOM 944 C C . TRP A 1 120 ? -8.925 -16.159 11.603 1.00 60.34 120 TRP A C 1
ATOM 946 O O . TRP A 1 120 ? -8.332 -16.020 12.699 1.00 60.34 120 TRP A O 1
#

pLDDT: mean 86.79, std 15.96, range [44.19, 98.38]

Foldseek 3Di:
DWDWDFDQFKIWIFDVVVGGTQDMDGHDPVVCVVQNGWDDWDADPVNQWIWTQHPQQKTWIKGKDQDPVDPQQLAPDFDDDPDDDDPQPDDDPRGDSVGGDGHIDIDTPDMDHDPDHDDD

Organism: NCBI:txid31220